Protein AF-A0A0W1L6W0-F1 (afdb_monomer_lite)

Secondary structure (DSSP, 8-state):
-------TTEEEETTEEEEEE---TTTTSS-EEEE-----HHHHHHHHHHHHHHHHHHHHHHHSTTTS-HHHHHHHHHHHHHHHHHHHHHHHTTSSSEEEETTEEEEEE-

Radius of gyration: 17.17 Å; chains: 1; bounding box: 37×46×45 Å

Sequence (110 aa):
MRHIKLPEHLILRKERYYFRYVFPRKFIGSDIRISLKTKHLHHALNFLELIKPELDKLKILASDRHTIDTGTLITQAKRILIHMKQKLTHELSKKTATLYFNGTLIDKNC

Foldseek 3Di:
DDPDDDPPQWDQDPLFIWGWDDADCLQQVDTDIGGDPDSDPVVVVVLCVQLVVLVVVSVVLSVCSVVDDPVVSNVSNVVSVVVSVVSVVVVCCQDADFDDDPNDTPPRPD

pLDDT: mean 71.46, std 17.15, range [31.91, 91.62]

Structure (mmCIF, N/CA/C/O backbone):
data_AF-A0A0W1L6W0-F1
#
_entry.id   AF-A0A0W1L6W0-F1
#
loop_
_atom_site.group_PDB
_atom_site.id
_atom_site.type_symbol
_atom_site.label_atom_id
_atom_site.label_alt_id
_atom_site.label_comp_id
_atom_site.label_asym_id
_atom_site.label_entity_id
_atom_site.label_seq_id
_atom_site.pdbx_PDB_ins_code
_atom_site.Cartn_x
_atom_site.Cartn_y
_atom_site.Cartn_z
_atom_site.occupancy
_atom_site.B_iso_or_equiv
_atom_site.auth_seq_id
_atom_site.auth_comp_id
_atom_site.auth_asym_id
_atom_site.auth_atom_id
_atom_site.pdbx_PDB_model_num
ATOM 1 N N . MET A 1 1 ? -18.521 -21.428 12.307 1.00 36.56 1 MET A N 1
ATOM 2 C CA . MET A 1 1 ? -18.378 -19.973 12.036 1.00 36.56 1 MET A CA 1
ATOM 3 C C . MET A 1 1 ? -18.268 -19.757 10.529 1.00 36.56 1 MET A C 1
ATOM 5 O O . MET A 1 1 ? -17.720 -20.629 9.866 1.00 36.56 1 MET A O 1
ATOM 9 N N . ARG A 1 2 ? -18.759 -18.641 9.966 1.00 40.88 2 ARG A N 1
ATOM 10 C CA . ARG A 1 2 ? -18.511 -18.311 8.547 1.00 40.88 2 ARG A CA 1
ATOM 11 C C . ARG A 1 2 ? -17.098 -17.738 8.401 1.00 40.88 2 ARG A C 1
ATOM 13 O O . ARG A 1 2 ? -16.797 -16.713 9.005 1.00 40.88 2 ARG A O 1
ATOM 20 N N . HIS A 1 3 ? -16.246 -18.378 7.601 1.00 43.06 3 HIS A N 1
ATOM 21 C CA . HIS A 1 3 ? -14.927 -17.841 7.262 1.00 43.06 3 HIS A CA 1
ATOM 22 C C . HIS A 1 3 ? -15.090 -16.675 6.282 1.00 43.06 3 HIS A C 1
ATOM 24 O O . HIS A 1 3 ? -15.236 -16.880 5.078 1.00 43.06 3 HIS A O 1
ATOM 30 N N . ILE A 1 4 ? -15.073 -15.444 6.798 1.00 48.62 4 ILE A N 1
ATOM 31 C CA . ILE A 1 4 ? -14.988 -14.244 5.962 1.00 48.62 4 ILE A CA 1
ATOM 32 C C . ILE A 1 4 ? -13.618 -14.272 5.277 1.00 48.62 4 ILE A C 1
ATOM 34 O O . ILE A 1 4 ? -12.592 -14.092 5.936 1.00 48.62 4 ILE A O 1
ATOM 38 N N . LYS A 1 5 ? -13.590 -14.513 3.960 1.00 53.47 5 LYS A N 1
ATOM 39 C CA . LYS A 1 5 ? -12.375 -14.320 3.162 1.00 53.47 5 LYS A CA 1
ATOM 40 C C . LYS A 1 5 ? -12.024 -12.833 3.198 1.00 53.47 5 LYS A C 1
ATOM 42 O O . LYS A 1 5 ? -12.731 -12.012 2.620 1.00 53.47 5 LYS A O 1
ATOM 47 N N . LEU A 1 6 ? -10.943 -12.497 3.896 1.00 61.16 6 LEU A N 1
ATOM 48 C CA . LEU A 1 6 ? -10.319 -11.184 3.778 1.00 61.16 6 LEU A CA 1
ATOM 49 C C . LEU A 1 6 ? -9.796 -11.015 2.333 1.00 61.16 6 LEU A C 1
ATOM 51 O O . LEU A 1 6 ? -9.398 -12.015 1.727 1.00 61.16 6 LEU A O 1
ATOM 55 N N . PRO A 1 7 ? -9.768 -9.789 1.775 1.00 68.81 7 PRO A N 1
ATOM 56 C CA . PRO A 1 7 ? -9.033 -9.502 0.543 1.00 68.81 7 PRO A CA 1
ATOM 57 C C . PRO A 1 7 ? -7.591 -10.014 0.631 1.00 68.81 7 PRO A C 1
ATOM 59 O O . PRO A 1 7 ? -6.999 -9.957 1.705 1.00 68.81 7 PRO A O 1
ATOM 62 N N . GLU A 1 8 ? -6.996 -10.455 -0.481 1.00 70.56 8 GLU A N 1
ATOM 63 C CA . GLU A 1 8 ? -5.684 -11.140 -0.497 1.00 70.56 8 GLU A CA 1
ATOM 64 C C . GLU A 1 8 ? -4.547 -10.368 0.194 1.00 70.56 8 GLU A C 1
ATOM 66 O O . GLU A 1 8 ? -3.581 -10.950 0.685 1.00 70.56 8 GLU A O 1
ATOM 71 N N . HIS A 1 9 ? -4.659 -9.041 0.235 1.00 73.50 9 HIS A N 1
ATOM 72 C CA . HIS A 1 9 ? -3.671 -8.150 0.835 1.00 73.50 9 HIS A CA 1
ATOM 73 C C . HIS A 1 9 ? -3.922 -7.878 2.329 1.00 73.50 9 HIS A C 1
ATOM 75 O O . HIS A 1 9 ? -3.040 -7.329 2.986 1.00 73.50 9 HIS A O 1
ATOM 81 N N . LEU A 1 10 ? -5.094 -8.233 2.874 1.00 76.00 10 LEU A N 1
ATOM 82 C CA . LEU A 1 10 ? -5.525 -7.947 4.246 1.00 76.00 10 LEU A CA 1
ATOM 83 C C . LEU A 1 10 ? -5.318 -9.157 5.167 1.00 76.00 10 LEU A C 1
ATOM 85 O O . LEU A 1 10 ? -5.958 -10.194 5.023 1.00 76.00 10 LEU A O 1
ATOM 89 N N . ILE A 1 11 ? -4.459 -8.996 6.171 1.00 78.12 11 ILE A N 1
ATOM 90 C CA . ILE A 1 11 ? -4.081 -10.047 7.121 1.00 78.12 11 ILE A CA 1
ATOM 91 C C . ILE A 1 11 ? -4.455 -9.612 8.542 1.00 78.12 11 ILE A C 1
ATOM 93 O O . ILE A 1 11 ? -4.026 -8.554 9.002 1.00 78.12 11 ILE A O 1
ATOM 97 N N . LEU A 1 12 ? -5.197 -10.449 9.270 1.00 76.50 12 LEU A N 1
ATOM 98 C CA . LEU A 1 12 ? -5.416 -10.295 10.712 1.00 76.50 12 LEU A CA 1
ATOM 99 C C . LEU A 1 12 ? -4.301 -11.019 11.487 1.00 76.50 12 LEU A C 1
ATOM 101 O O . LEU A 1 12 ? -4.091 -12.216 11.304 1.00 76.50 12 LEU A O 1
ATOM 105 N N . ARG A 1 13 ? -3.578 -10.314 12.366 1.00 77.38 13 ARG A N 1
ATOM 106 C CA . ARG A 1 13 ? -2.518 -10.897 13.214 1.00 77.38 13 ARG A CA 1
ATOM 107 C C . ARG A 1 13 ? -2.456 -10.176 14.560 1.00 77.38 13 ARG A C 1
ATOM 109 O O . ARG A 1 13 ? -2.424 -8.953 14.581 1.00 77.38 13 ARG A O 1
ATOM 116 N N . LYS A 1 14 ? -2.406 -10.905 15.685 1.00 79.38 14 LYS A N 1
ATOM 117 C CA . LYS A 1 14 ? -2.419 -10.316 17.049 1.00 79.38 14 LYS A CA 1
ATOM 118 C C . LYS A 1 14 ? -3.498 -9.218 17.194 1.00 79.38 14 LYS A C 1
ATOM 120 O O . LYS A 1 14 ? -3.189 -8.086 17.558 1.00 79.38 14 LYS A O 1
ATOM 125 N N . GLU A 1 15 ? -4.733 -9.553 16.807 1.00 76.38 15 GLU A N 1
ATOM 126 C CA . GLU A 1 15 ? -5.919 -8.670 16.809 1.00 76.38 15 GLU A CA 1
ATOM 127 C C . GLU A 1 15 ? -5.831 -7.395 15.945 1.00 76.38 15 GLU A C 1
ATOM 129 O O . GLU A 1 15 ? -6.703 -6.536 16.032 1.00 76.38 15 GLU A O 1
ATOM 134 N N . ARG A 1 16 ? -4.798 -7.242 15.107 1.00 74.31 16 ARG A N 1
ATOM 135 C CA . ARG A 1 16 ? -4.582 -6.051 14.273 1.00 74.31 16 ARG A CA 1
ATOM 136 C C . ARG A 1 16 ? -4.638 -6.386 12.789 1.00 74.31 16 ARG A C 1
ATOM 138 O O . ARG A 1 16 ? -4.189 -7.455 12.371 1.00 74.31 16 ARG A O 1
ATOM 145 N N . TYR A 1 17 ? -5.160 -5.449 12.006 1.00 77.50 17 TYR A N 1
ATOM 146 C CA . TYR A 1 17 ? -5.271 -5.563 10.554 1.00 77.50 17 TYR A CA 1
ATOM 147 C C . TYR A 1 17 ? -4.046 -4.974 9.839 1.00 77.50 17 TYR A C 1
ATOM 149 O O . TYR A 1 17 ? -3.681 -3.815 10.033 1.00 77.50 17 T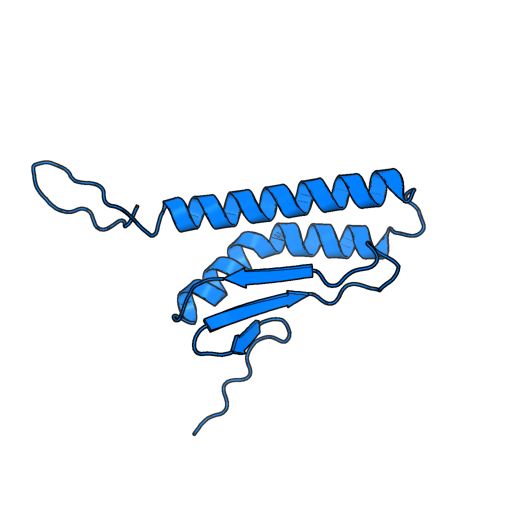YR A O 1
ATOM 157 N N . TYR A 1 18 ? -3.420 -5.783 8.987 1.00 72.75 18 TYR A N 1
ATOM 158 C CA . TYR A 1 18 ? -2.220 -5.451 8.223 1.00 72.75 18 TYR A CA 1
ATOM 159 C C . TYR A 1 18 ? -2.501 -5.519 6.728 1.00 72.75 18 TYR A C 1
ATOM 161 O O . TYR A 1 18 ? -3.160 -6.452 6.276 1.00 72.75 18 TYR A O 1
ATOM 169 N N . PHE A 1 19 ? -1.909 -4.605 5.962 1.00 74.12 19 PHE A N 1
ATOM 170 C CA . PHE A 1 19 ? -1.879 -4.683 4.509 1.00 74.12 19 PHE A CA 1
ATOM 171 C C . PHE A 1 19 ? -0.492 -5.097 4.004 1.00 74.12 19 PHE A C 1
ATOM 173 O O . PHE A 1 19 ? 0.512 -4.436 4.284 1.00 74.12 19 PHE A O 1
ATOM 180 N N . ARG A 1 20 ? -0.419 -6.201 3.256 1.00 74.94 20 ARG A N 1
ATOM 181 C CA . ARG A 1 20 ? 0.812 -6.700 2.627 1.00 74.94 20 ARG A CA 1
ATOM 182 C C . ARG A 1 20 ? 0.647 -6.727 1.113 1.00 74.94 20 ARG A C 1
ATOM 184 O O . ARG A 1 20 ? -0.161 -7.488 0.592 1.00 74.94 20 ARG A O 1
ATOM 191 N N . TYR A 1 21 ? 1.489 -5.964 0.428 1.00 71.75 21 TYR A N 1
ATOM 192 C CA . TYR A 1 21 ? 1.561 -5.930 -1.026 1.00 71.75 21 TYR A CA 1
ATOM 193 C C . TYR A 1 21 ? 2.882 -6.556 -1.465 1.00 71.75 21 TYR A C 1
ATOM 195 O O . TYR A 1 21 ? 3.965 -5.999 -1.264 1.00 71.75 21 TYR A O 1
ATOM 203 N N . VAL A 1 22 ? 2.784 -7.760 -2.024 1.00 69.25 22 VAL A N 1
ATOM 204 C CA . VAL A 1 22 ? 3.923 -8.458 -2.620 1.00 69.25 22 VAL A CA 1
ATOM 205 C C . VAL A 1 22 ? 4.106 -7.904 -4.027 1.00 69.25 22 VAL A C 1
ATOM 207 O O . VAL A 1 22 ? 3.341 -8.223 -4.932 1.00 69.25 22 VAL A O 1
ATOM 210 N N . PHE A 1 23 ? 5.112 -7.054 -4.199 1.00 68.19 23 PHE A N 1
ATOM 211 C CA . PHE A 1 23 ? 5.545 -6.595 -5.514 1.00 68.19 23 PHE A CA 1
ATOM 212 C C . PHE A 1 23 ? 6.631 -7.532 -6.074 1.00 68.19 23 PHE A C 1
ATOM 214 O O . PHE A 1 23 ? 7.294 -8.235 -5.303 1.00 68.19 23 PHE A O 1
ATOM 221 N N . PRO A 1 24 ? 6.859 -7.560 -7.402 1.00 66.75 24 PRO A N 1
ATOM 222 C CA . PRO A 1 24 ? 7.936 -8.350 -7.993 1.00 66.75 24 PRO A CA 1
ATOM 223 C C . PRO A 1 24 ? 9.291 -7.996 -7.364 1.00 66.75 24 PRO A C 1
ATOM 225 O O . PRO A 1 24 ? 9.622 -6.818 -7.244 1.00 66.75 24 PRO A O 1
ATOM 228 N N . ARG A 1 25 ? 10.120 -8.993 -7.010 1.00 58.50 25 ARG A N 1
ATOM 229 C CA . ARG A 1 25 ? 11.412 -8.765 -6.314 1.00 58.50 25 ARG A CA 1
ATOM 230 C C . ARG A 1 25 ? 12.344 -7.765 -7.024 1.00 58.50 25 ARG A C 1
ATOM 232 O O . ARG A 1 25 ? 13.139 -7.113 -6.360 1.00 58.50 25 ARG A O 1
ATOM 239 N N . LYS A 1 26 ? 12.224 -7.613 -8.350 1.00 59.12 26 LYS A N 1
ATOM 240 C CA . LYS A 1 26 ? 12.986 -6.649 -9.168 1.00 59.12 26 LYS A CA 1
ATOM 241 C C . LYS A 1 26 ? 12.444 -5.202 -9.145 1.00 59.12 26 LYS A C 1
ATOM 243 O O . LYS A 1 26 ? 13.006 -4.365 -9.832 1.00 59.12 26 LYS A O 1
ATOM 248 N N . PHE A 1 27 ? 11.373 -4.897 -8.404 1.00 63.25 27 PHE A N 1
ATOM 249 C CA . PHE A 1 27 ? 10.768 -3.555 -8.363 1.00 63.25 27 PHE A CA 1
ATOM 250 C C . PHE A 1 27 ? 11.506 -2.589 -7.419 1.00 63.25 27 PHE A C 1
ATOM 252 O O . PHE A 1 27 ? 11.947 -1.529 -7.842 1.00 63.25 27 PHE A O 1
ATOM 259 N N . ILE A 1 28 ? 11.662 -2.965 -6.143 1.00 61.66 28 ILE A N 1
ATOM 260 C CA . ILE A 1 28 ? 12.405 -2.183 -5.128 1.00 61.66 28 ILE A CA 1
ATOM 261 C C . ILE A 1 28 ? 13.184 -3.105 -4.164 1.00 61.66 28 ILE A C 1
ATOM 263 O O . ILE A 1 28 ? 13.396 -2.785 -2.994 1.00 61.66 28 ILE A O 1
ATOM 267 N N . GLY A 1 29 ? 13.517 -4.323 -4.608 1.00 57.62 29 GLY A N 1
ATOM 268 C CA . GLY A 1 29 ? 14.198 -5.343 -3.797 1.00 57.62 29 GLY A CA 1
ATOM 269 C C . GLY A 1 29 ? 13.411 -5.883 -2.590 1.00 57.62 29 GLY A C 1
ATOM 270 O O . GLY A 1 29 ? 13.952 -6.689 -1.837 1.00 57.62 29 GLY A O 1
ATOM 271 N N . SER A 1 30 ? 12.164 -5.448 -2.362 1.00 58.62 30 SER A N 1
ATOM 272 C CA . SER A 1 30 ? 11.479 -5.610 -1.070 1.00 58.62 30 SER A CA 1
ATOM 273 C C . SER A 1 30 ? 9.945 -5.723 -1.158 1.00 58.62 30 SER A C 1
ATOM 275 O O . SER A 1 30 ? 9.312 -5.205 -2.076 1.00 58.62 30 SER A O 1
ATOM 277 N N . ASP A 1 31 ? 9.347 -6.406 -0.169 1.00 65.56 31 ASP A N 1
ATOM 278 C CA . ASP A 1 31 ? 7.900 -6.393 0.112 1.00 65.56 31 ASP A CA 1
ATOM 279 C C . ASP A 1 31 ? 7.462 -5.000 0.601 1.00 65.56 31 ASP A C 1
ATOM 281 O O . ASP A 1 31 ? 8.042 -4.484 1.559 1.00 65.56 31 ASP A O 1
ATOM 285 N N . ILE A 1 32 ? 6.345 -4.465 0.096 1.00 67.69 32 ILE A N 1
ATOM 286 C CA . ILE A 1 32 ? 5.715 -3.276 0.691 1.00 67.69 32 ILE A CA 1
ATOM 287 C C . ILE A 1 32 ? 4.699 -3.722 1.752 1.00 67.69 32 ILE A C 1
ATOM 289 O O . ILE A 1 32 ? 3.731 -4.434 1.476 1.00 67.69 32 ILE A O 1
ATOM 293 N N . ARG A 1 33 ? 4.930 -3.314 3.006 1.00 70.62 33 ARG A N 1
ATOM 294 C CA . ARG A 1 33 ? 4.135 -3.722 4.176 1.00 70.62 33 ARG A CA 1
ATOM 295 C C . ARG A 1 33 ? 3.572 -2.498 4.893 1.00 70.62 33 ARG A C 1
ATOM 297 O O . ARG A 1 33 ? 4.304 -1.778 5.566 1.00 70.62 33 ARG A O 1
ATOM 304 N N . ILE A 1 34 ? 2.264 -2.289 4.782 1.00 69.69 34 ILE A N 1
ATOM 305 C CA . ILE A 1 34 ? 1.537 -1.173 5.393 1.00 69.69 34 ILE A CA 1
ATOM 306 C C . ILE A 1 34 ? 0.818 -1.703 6.639 1.00 69.69 34 ILE A C 1
ATOM 308 O O . ILE A 1 34 ? -0.222 -2.353 6.571 1.00 69.69 34 ILE A O 1
ATOM 312 N N . SER A 1 35 ? 1.415 -1.464 7.807 1.00 67.75 35 SER A N 1
ATOM 313 C CA . SER A 1 35 ? 0.874 -1.920 9.094 1.00 67.75 35 SER A CA 1
ATOM 314 C C . SER A 1 35 ? -0.052 -0.864 9.689 1.00 67.75 35 SER A C 1
ATOM 316 O O . SER A 1 35 ? 0.416 0.218 10.043 1.00 67.75 35 SER A O 1
ATOM 318 N N . LEU A 1 36 ? -1.339 -1.176 9.854 1.00 67.62 36 LEU A N 1
ATOM 319 C CA . LEU A 1 36 ? -2.296 -0.278 10.502 1.00 67.62 36 LEU A CA 1
ATOM 320 C C . LEU A 1 36 ? -2.533 -0.715 11.951 1.00 67.62 36 LEU A C 1
ATOM 322 O O . LEU A 1 36 ? -2.663 -1.897 12.259 1.00 67.62 36 LEU A O 1
ATOM 326 N N . LYS A 1 37 ? -2.596 0.245 12.877 1.00 69.00 37 LYS A N 1
ATOM 327 C CA . LYS A 1 37 ? -2.767 -0.026 14.317 1.00 69.00 37 LYS A CA 1
ATOM 328 C C . LYS A 1 37 ? -4.244 -0.194 14.729 1.00 69.00 37 LYS A C 1
ATOM 330 O O . LYS A 1 37 ? -4.593 0.118 15.859 1.00 69.00 37 LYS A O 1
ATOM 335 N N . THR A 1 38 ? -5.106 -0.687 13.835 1.00 73.19 38 THR A N 1
ATOM 336 C CA . THR A 1 38 ? -6.555 -0.840 14.082 1.00 73.19 38 THR A CA 1
ATOM 337 C C . THR A 1 38 ? -6.950 -2.283 14.415 1.00 73.19 38 THR A C 1
ATOM 339 O O . THR A 1 38 ? -6.474 -3.221 13.771 1.00 73.19 38 THR A O 1
ATOM 342 N N . LYS A 1 39 ? -7.861 -2.444 15.389 1.00 79.00 39 LYS A N 1
ATOM 343 C CA . LYS A 1 39 ? -8.608 -3.690 15.651 1.00 79.00 39 LYS A CA 1
ATOM 344 C C . LYS A 1 39 ? -9.944 -3.768 14.887 1.00 79.00 39 LYS A C 1
ATOM 346 O O . LYS A 1 39 ? -10.610 -4.796 14.919 1.00 79.00 39 LYS A O 1
ATOM 351 N N . HIS A 1 40 ? -10.355 -2.697 14.204 1.00 81.56 40 HIS A N 1
ATOM 352 C CA . HIS A 1 40 ? -11.667 -2.587 13.558 1.00 81.56 40 HIS A CA 1
ATOM 353 C C . HIS A 1 40 ? -11.560 -2.833 12.048 1.00 81.56 40 HIS A C 1
ATOM 355 O O . HIS A 1 40 ? -10.870 -2.089 11.343 1.00 81.56 40 HIS A O 1
ATOM 361 N N . LEU A 1 41 ? -12.279 -3.848 11.552 1.00 80.12 41 LEU A N 1
ATOM 362 C CA . LEU A 1 41 ? -12.261 -4.259 10.141 1.00 80.12 41 LEU A CA 1
ATOM 363 C C . LEU A 1 41 ? -12.718 -3.133 9.203 1.00 80.12 41 LEU A C 1
ATOM 365 O O . LEU A 1 41 ? -12.039 -2.847 8.224 1.00 80.12 41 LEU A O 1
ATOM 369 N N . HIS A 1 42 ? -13.820 -2.453 9.535 1.00 82.38 42 HIS A N 1
ATOM 370 C CA . HIS A 1 42 ? -14.348 -1.329 8.752 1.00 82.38 42 HIS A CA 1
ATOM 371 C C . HIS A 1 42 ? -13.300 -0.223 8.549 1.00 82.38 42 HIS A C 1
ATOM 373 O O . HIS A 1 42 ? -13.101 0.238 7.432 1.00 82.38 42 HIS A O 1
ATOM 379 N N . HIS A 1 43 ? -12.545 0.147 9.589 1.00 80.88 43 HIS A N 1
ATOM 380 C CA . HIS A 1 43 ? -11.478 1.138 9.439 1.00 80.88 43 HIS A CA 1
ATOM 381 C C . HIS A 1 43 ? -10.345 0.631 8.543 1.00 80.88 43 HIS A C 1
ATOM 383 O O . HIS A 1 43 ? -9.864 1.388 7.708 1.00 80.88 43 HIS A O 1
ATOM 389 N N . ALA A 1 44 ? -9.947 -0.643 8.652 1.00 80.69 44 ALA A N 1
ATOM 390 C CA . ALA A 1 44 ? -8.961 -1.215 7.736 1.00 80.69 44 ALA A CA 1
ATOM 391 C C . ALA A 1 44 ? -9.436 -1.144 6.272 1.00 80.69 44 ALA A C 1
ATOM 393 O O . ALA A 1 44 ? -8.679 -0.694 5.417 1.00 80.69 44 ALA A O 1
ATOM 394 N N . LEU A 1 45 ? -10.689 -1.514 5.990 1.00 83.38 45 LEU A N 1
ATOM 395 C CA . LEU A 1 45 ? -11.271 -1.444 4.644 1.00 83.38 45 LEU A CA 1
ATOM 396 C C . LEU A 1 45 ? -11.372 0.000 4.118 1.00 83.38 45 LEU A C 1
ATOM 398 O O . LEU A 1 45 ? -11.037 0.250 2.965 1.00 83.38 45 LEU A O 1
ATOM 402 N N . ASN A 1 46 ? -11.718 0.976 4.958 1.00 84.69 46 ASN A N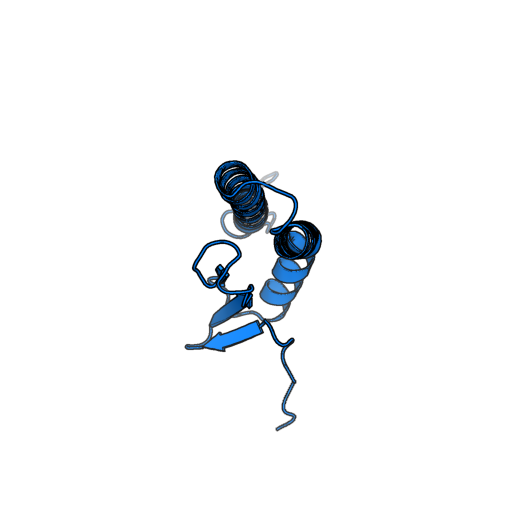 1
ATOM 403 C CA . ASN A 1 46 ? -11.758 2.380 4.532 1.00 84.69 46 ASN A CA 1
ATOM 404 C C . ASN A 1 46 ? -10.344 2.924 4.252 1.00 84.69 46 ASN A C 1
ATOM 406 O O . ASN A 1 46 ? -10.138 3.656 3.285 1.00 84.69 46 ASN A O 1
ATOM 410 N N . PHE A 1 47 ? -9.343 2.519 5.045 1.00 83.00 47 PHE A N 1
ATOM 411 C CA . PHE A 1 47 ? -7.939 2.840 4.778 1.00 83.00 47 PHE A CA 1
ATOM 412 C C . PHE A 1 47 ? -7.392 2.151 3.514 1.00 83.00 47 PHE A C 1
ATOM 414 O O . PHE A 1 47 ? -6.505 2.719 2.880 1.00 83.00 47 PHE A O 1
ATOM 421 N N . LEU A 1 48 ? -7.906 0.974 3.126 1.00 82.94 48 LEU A N 1
ATOM 422 C CA . LEU A 1 48 ? -7.581 0.308 1.855 1.00 82.94 48 LEU A CA 1
ATOM 423 C C . LEU A 1 48 ? -8.046 1.146 0.661 1.00 82.94 48 LEU A C 1
ATOM 425 O O . LEU A 1 48 ? -7.249 1.439 -0.228 1.00 82.94 48 LEU A O 1
ATOM 429 N N . GLU A 1 49 ? -9.311 1.568 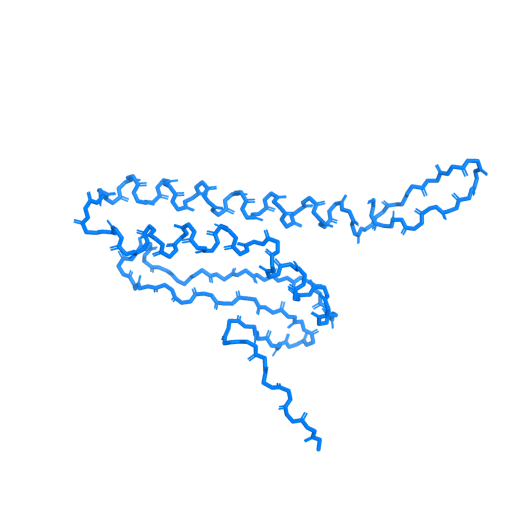0.663 1.00 86.50 49 GLU A N 1
ATOM 430 C CA . GLU A 1 49 ? -9.878 2.361 -0.433 1.00 86.50 49 GLU A CA 1
ATOM 431 C C . GLU A 1 49 ? -9.236 3.756 -0.530 1.00 86.50 49 GLU A C 1
ATOM 433 O O . GLU A 1 49 ? -8.920 4.213 -1.628 1.00 86.50 49 GLU A O 1
ATOM 438 N N . LEU A 1 50 ? -8.911 4.386 0.606 1.00 87.62 50 LEU A N 1
ATOM 439 C CA . LEU A 1 50 ? -8.192 5.667 0.666 1.00 87.62 50 LEU A CA 1
ATOM 440 C C . LEU A 1 50 ? -6.852 5.653 -0.100 1.00 87.62 50 LEU A C 1
ATOM 442 O O . LEU A 1 50 ? -6.502 6.644 -0.754 1.00 87.62 50 LEU A O 1
ATOM 446 N N . ILE A 1 51 ? -6.094 4.553 0.003 1.00 87.06 51 ILE A N 1
ATOM 447 C CA . ILE A 1 51 ? -4.763 4.392 -0.614 1.00 87.06 51 ILE A CA 1
ATOM 448 C C . ILE A 1 51 ? -4.783 3.599 -1.926 1.00 87.06 51 ILE A C 1
ATOM 450 O O . ILE A 1 51 ? -3.733 3.457 -2.555 1.00 87.06 51 ILE A O 1
ATOM 454 N N . LYS A 1 52 ? -5.951 3.111 -2.365 1.00 87.44 52 LYS A N 1
ATOM 455 C CA . LYS A 1 52 ? -6.140 2.402 -3.641 1.00 87.44 52 LYS A CA 1
ATOM 456 C C . LYS A 1 52 ? -5.500 3.146 -4.829 1.00 87.44 52 LYS A C 1
ATOM 458 O O . LYS A 1 52 ? -4.699 2.523 -5.524 1.00 87.44 52 LYS A O 1
ATOM 463 N N . PRO A 1 53 ? -5.688 4.477 -5.005 1.00 91.62 53 PRO A N 1
ATOM 464 C CA . PRO A 1 53 ? -5.095 5.201 -6.133 1.00 91.62 53 PRO A CA 1
ATOM 465 C C . PRO A 1 53 ? -3.561 5.219 -6.110 1.00 91.62 53 PRO A C 1
ATOM 467 O O . PRO A 1 53 ? -2.921 5.293 -7.154 1.00 91.62 53 PRO A O 1
ATOM 470 N N . GLU A 1 54 ? -2.941 5.157 -4.931 1.00 90.19 54 GLU A N 1
ATOM 471 C CA . GLU A 1 54 ? -1.487 5.073 -4.784 1.00 90.19 54 GLU A CA 1
ATOM 472 C C . GLU A 1 54 ? -0.980 3.637 -4.959 1.00 90.19 54 GLU A C 1
ATOM 474 O O . GLU A 1 54 ? 0.114 3.437 -5.485 1.00 90.19 54 GLU A O 1
ATOM 479 N N . LEU A 1 55 ? -1.767 2.629 -4.570 1.00 85.88 55 LEU A N 1
ATOM 480 C CA . LEU A 1 55 ? -1.451 1.227 -4.844 1.00 85.88 55 LEU A CA 1
ATOM 481 C C . LEU A 1 55 ? -1.450 0.955 -6.345 1.00 85.88 55 LEU A C 1
ATOM 483 O O . LEU A 1 55 ? -0.540 0.294 -6.840 1.00 85.88 55 LEU A O 1
ATOM 487 N N . ASP A 1 56 ? -2.416 1.505 -7.074 1.00 89.12 56 ASP A N 1
ATOM 488 C CA . ASP A 1 56 ? -2.505 1.334 -8.521 1.00 89.12 56 ASP A CA 1
ATOM 489 C C . ASP A 1 56 ? -1.373 2.084 -9.248 1.00 89.12 56 ASP A C 1
ATOM 491 O O . ASP A 1 56 ? -0.746 1.507 -10.136 1.00 89.12 56 ASP A O 1
ATOM 495 N N . LYS A 1 57 ? -0.968 3.276 -8.775 1.00 90.88 57 LYS A N 1
ATOM 496 C CA . LYS A 1 57 ? 0.276 3.944 -9.225 1.00 90.88 57 LYS A CA 1
ATOM 497 C C . LYS A 1 57 ? 1.522 3.072 -9.010 1.00 90.88 57 LYS A C 1
ATOM 499 O O . LYS A 1 57 ? 2.373 3.015 -9.892 1.00 90.88 57 LYS A O 1
ATOM 504 N N . LEU A 1 58 ? 1.639 2.365 -7.878 1.00 86.56 58 LEU A N 1
ATOM 505 C CA . LEU A 1 58 ? 2.747 1.422 -7.660 1.00 86.56 58 LEU A CA 1
ATOM 506 C C . LEU A 1 58 ? 2.665 0.184 -8.569 1.00 86.56 58 LEU A C 1
ATOM 508 O O . LEU A 1 58 ? 3.710 -0.313 -8.975 1.00 86.56 58 LEU A O 1
ATOM 512 N N . LYS A 1 59 ? 1.469 -0.331 -8.893 1.00 84.50 59 LYS A N 1
ATOM 513 C CA . LYS A 1 59 ? 1.302 -1.474 -9.818 1.00 84.50 59 LYS A CA 1
ATOM 514 C C . LYS A 1 59 ? 1.719 -1.116 -11.245 1.00 84.50 59 LYS A C 1
ATOM 516 O O . LYS A 1 59 ? 2.426 -1.902 -11.873 1.00 84.50 59 LYS A O 1
ATOM 521 N N . ILE A 1 60 ? 1.316 0.064 -11.721 1.00 88.50 60 ILE A N 1
ATOM 522 C CA . ILE A 1 60 ? 1.734 0.625 -13.015 1.00 88.50 60 ILE A CA 1
ATOM 523 C C . ILE A 1 60 ? 3.265 0.731 -13.034 1.00 88.50 60 ILE A C 1
ATOM 525 O O . ILE A 1 60 ? 3.925 0.036 -13.801 1.00 88.50 60 ILE A O 1
ATOM 529 N N . LEU A 1 61 ? 3.847 1.434 -12.056 1.00 86.50 61 LEU A N 1
ATOM 530 C CA . LEU A 1 61 ? 5.297 1.610 -11.938 1.00 86.50 61 LEU A CA 1
ATOM 531 C C . LEU A 1 61 ? 6.076 0.276 -11.810 1.00 86.50 61 LEU A C 1
ATOM 533 O O . LEU A 1 61 ? 7.196 0.156 -12.299 1.00 86.50 61 LEU A O 1
ATOM 537 N N . ALA A 1 62 ? 5.495 -0.754 -11.184 1.00 81.88 62 ALA A N 1
ATOM 538 C CA . ALA A 1 62 ? 6.087 -2.095 -11.084 1.00 81.88 62 ALA A CA 1
ATOM 539 C C . ALA A 1 62 ? 5.993 -2.930 -12.374 1.00 81.88 62 ALA A C 1
ATOM 541 O O . ALA A 1 62 ? 6.713 -3.931 -12.508 1.00 81.88 62 ALA A O 1
ATOM 542 N N . SER A 1 63 ? 5.121 -2.527 -13.298 1.00 83.00 63 SER A N 1
ATOM 543 C CA . SER A 1 63 ? 4.976 -3.085 -14.645 1.00 83.00 63 SER A CA 1
ATOM 544 C C . SER A 1 63 ? 5.968 -2.406 -15.595 1.00 83.00 63 SER A C 1
ATOM 546 O O . SER A 1 63 ? 6.766 -3.092 -16.234 1.00 83.00 63 SER A O 1
ATOM 548 N N . ASP A 1 64 ? 6.042 -1.073 -15.536 1.00 84.00 64 ASP A N 1
ATOM 549 C CA . ASP A 1 64 ? 6.931 -0.212 -16.334 1.00 84.00 64 ASP A CA 1
ATOM 550 C C . ASP A 1 64 ? 8.411 -0.257 -15.894 1.00 84.00 64 ASP A C 1
ATOM 552 O O . ASP A 1 64 ? 9.277 0.395 -16.471 1.00 84.00 64 ASP A O 1
ATOM 556 N N . ARG A 1 65 ? 8.756 -1.084 -14.899 1.00 77.75 65 ARG A N 1
ATOM 557 C CA . ARG A 1 65 ? 10.125 -1.266 -14.362 1.00 77.75 65 ARG A CA 1
ATOM 558 C C . ARG A 1 65 ? 11.209 -1.658 -15.386 1.00 77.75 65 ARG A C 1
ATOM 560 O O . ARG A 1 65 ? 12.365 -1.813 -15.008 1.00 77.75 65 ARG A O 1
ATOM 567 N N . HIS A 1 66 ? 10.822 -1.957 -16.625 1.00 80.88 66 HIS A N 1
ATOM 568 C CA . HIS A 1 66 ? 11.709 -2.333 -17.727 1.00 80.88 66 HIS A CA 1
ATOM 569 C C . HIS A 1 66 ? 11.976 -1.173 -18.703 1.00 80.88 66 HIS A C 1
ATOM 571 O O . HIS A 1 66 ? 12.895 -1.279 -19.509 1.00 80.88 66 HIS A O 1
ATOM 577 N N . THR A 1 67 ? 11.203 -0.084 -18.631 1.00 84.31 67 THR A N 1
ATOM 578 C CA . THR A 1 67 ? 11.335 1.122 -19.471 1.00 84.31 67 THR A CA 1
ATOM 579 C C . THR A 1 67 ? 11.825 2.346 -18.686 1.00 84.31 67 THR A C 1
ATOM 581 O O . THR A 1 67 ? 12.091 3.388 -19.278 1.00 84.31 67 THR A O 1
ATOM 584 N N . ILE A 1 68 ? 11.971 2.222 -17.362 1.00 82.88 68 ILE A N 1
ATOM 585 C CA . ILE A 1 68 ? 12.375 3.283 -16.428 1.00 82.88 68 ILE A CA 1
ATOM 586 C C . ILE A 1 68 ? 13.680 2.869 -15.734 1.00 82.88 68 ILE A C 1
ATOM 588 O O . ILE A 1 68 ? 13.817 1.720 -15.311 1.00 82.88 68 ILE A O 1
ATOM 592 N N . ASP A 1 69 ? 14.629 3.796 -15.572 1.00 86.19 69 ASP A N 1
ATOM 593 C CA . ASP A 1 69 ? 15.880 3.519 -14.861 1.00 86.19 69 ASP A CA 1
ATOM 594 C C . ASP A 1 69 ? 15.656 3.258 -13.358 1.00 86.19 69 ASP A C 1
ATOM 596 O O . ASP A 1 69 ? 14.739 3.794 -12.730 1.00 86.19 69 ASP A O 1
ATOM 600 N N . THR A 1 70 ? 16.536 2.463 -12.746 1.00 81.50 70 THR A N 1
ATOM 601 C CA . THR A 1 70 ? 16.427 2.048 -11.339 1.00 81.50 70 THR A CA 1
ATOM 602 C C . THR A 1 70 ? 16.387 3.223 -10.348 1.00 81.50 70 THR A C 1
ATOM 604 O O . THR A 1 70 ? 15.715 3.134 -9.319 1.00 81.50 70 THR A O 1
ATOM 607 N N . GLY A 1 71 ? 17.079 4.332 -10.629 1.00 82.50 71 GLY A N 1
ATOM 608 C CA . GLY A 1 71 ? 17.114 5.519 -9.771 1.00 82.50 71 GLY A CA 1
ATOM 609 C C . GLY A 1 71 ? 15.793 6.289 -9.796 1.00 82.50 71 GLY A C 1
ATOM 610 O O . GLY A 1 71 ? 15.236 6.607 -8.737 1.00 82.50 71 GLY A O 1
ATOM 611 N N . THR A 1 72 ? 15.241 6.514 -10.989 1.00 87.31 72 THR A N 1
ATOM 612 C CA . THR A 1 72 ? 13.902 7.090 -11.174 1.00 87.31 72 THR A CA 1
ATOM 613 C C . THR A 1 72 ? 12.826 6.176 -10.595 1.00 87.31 72 THR A C 1
ATOM 615 O O 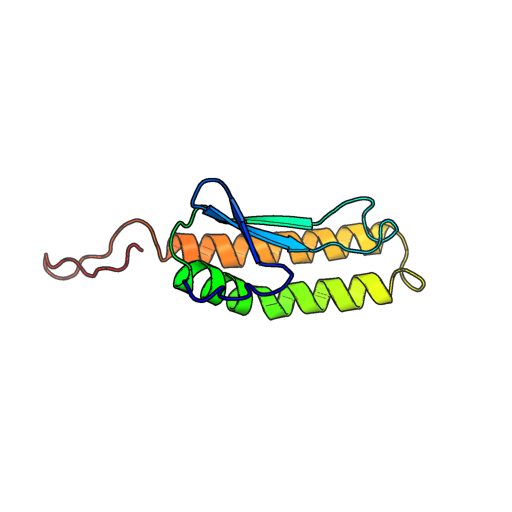. THR A 1 72 ? 11.968 6.656 -9.854 1.00 87.31 72 THR A O 1
ATOM 618 N N . LEU A 1 73 ? 12.902 4.863 -10.836 1.00 84.12 73 LEU A N 1
ATOM 619 C CA . LEU A 1 73 ? 11.969 3.858 -10.318 1.00 84.12 73 LEU A CA 1
ATOM 620 C C . LEU A 1 73 ? 11.880 3.905 -8.782 1.00 84.12 73 LEU A C 1
ATOM 622 O O . LEU A 1 73 ? 10.794 4.055 -8.214 1.00 84.12 73 LEU A O 1
ATOM 626 N N . ILE A 1 74 ? 13.033 3.876 -8.101 1.00 83.62 74 ILE A N 1
ATOM 627 C CA . ILE A 1 74 ? 13.129 4.008 -6.639 1.00 83.62 74 ILE A CA 1
ATOM 628 C C . ILE A 1 74 ? 12.589 5.368 -6.170 1.00 83.62 74 ILE A C 1
ATOM 630 O O . ILE A 1 74 ? 11.904 5.442 -5.148 1.00 83.62 74 ILE A O 1
ATOM 634 N N . THR A 1 75 ? 12.882 6.451 -6.891 1.00 87.69 75 THR A N 1
ATOM 635 C CA . THR A 1 75 ? 12.474 7.814 -6.514 1.00 87.69 75 THR A CA 1
ATOM 636 C C . THR A 1 75 ? 10.964 8.019 -6.639 1.00 87.69 75 THR A C 1
ATOM 638 O O . THR A 1 75 ? 10.337 8.557 -5.722 1.00 87.69 75 THR A O 1
ATOM 641 N N . GLN A 1 76 ? 10.350 7.547 -7.726 1.00 89.88 76 GLN A N 1
ATOM 642 C CA . GLN A 1 76 ? 8.902 7.599 -7.918 1.00 89.88 76 GLN A CA 1
ATOM 643 C C . GLN A 1 76 ? 8.176 6.710 -6.899 1.00 89.88 76 GLN A C 1
ATOM 645 O O . GLN A 1 76 ? 7.241 7.175 -6.245 1.00 89.88 76 GLN A O 1
ATOM 650 N N . ALA A 1 77 ? 8.655 5.484 -6.658 1.00 86.56 77 ALA A N 1
ATOM 651 C CA . ALA A 1 77 ? 8.067 4.602 -5.652 1.00 86.56 77 ALA A CA 1
ATOM 652 C C . ALA A 1 77 ? 8.151 5.194 -4.230 1.00 86.56 77 ALA A C 1
ATOM 654 O O . ALA A 1 77 ? 7.166 5.159 -3.489 1.00 86.56 77 ALA A O 1
ATOM 655 N N . LYS A 1 78 ? 9.281 5.822 -3.862 1.00 86.25 78 LYS A N 1
ATOM 656 C CA . LYS A 1 78 ? 9.422 6.578 -2.601 1.00 86.25 78 LYS A CA 1
ATOM 657 C C . LYS A 1 78 ? 8.402 7.716 -2.495 1.00 86.25 78 LYS A C 1
ATOM 659 O O . LYS A 1 78 ? 7.769 7.842 -1.450 1.00 86.25 78 LYS A O 1
ATOM 664 N N . ARG A 1 79 ? 8.200 8.515 -3.553 1.00 90.50 79 ARG A N 1
ATOM 665 C CA . ARG A 1 79 ? 7.187 9.593 -3.573 1.00 90.50 79 ARG A CA 1
ATOM 666 C C . ARG A 1 79 ? 5.773 9.047 -3.345 1.00 90.50 79 ARG A C 1
ATOM 668 O O . ARG A 1 79 ? 5.060 9.558 -2.487 1.00 90.50 79 ARG A O 1
ATOM 675 N N . ILE A 1 80 ? 5.394 7.966 -4.031 1.00 90.12 80 ILE A N 1
ATOM 676 C CA . ILE A 1 80 ? 4.070 7.343 -3.865 1.00 90.12 80 ILE A CA 1
ATOM 677 C C . ILE A 1 80 ? 3.886 6.804 -2.432 1.00 90.12 80 ILE A C 1
ATOM 679 O O . ILE A 1 80 ? 2.850 7.047 -1.815 1.00 90.12 80 ILE A O 1
ATOM 683 N N . LEU A 1 81 ? 4.903 6.151 -1.858 1.00 86.50 81 LEU A N 1
ATOM 684 C CA . LEU A 1 81 ? 4.883 5.675 -0.467 1.00 86.50 81 LEU A CA 1
ATOM 685 C C . LEU A 1 81 ? 4.785 6.816 0.563 1.00 86.50 81 LEU A C 1
ATOM 687 O O . LEU A 1 81 ? 4.113 6.664 1.586 1.00 86.50 81 LEU A O 1
ATOM 691 N N . ILE A 1 82 ? 5.406 7.970 0.298 1.00 88.38 82 ILE A N 1
ATOM 692 C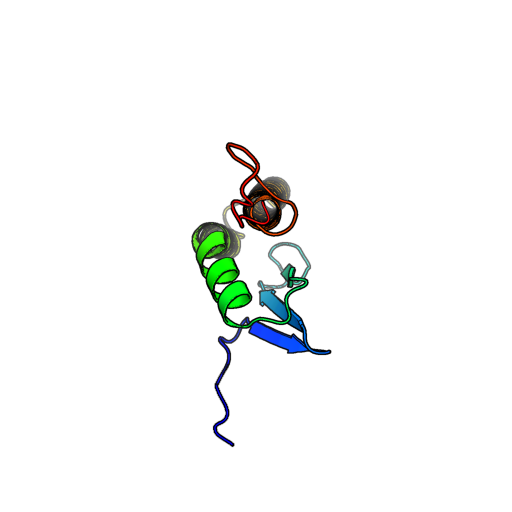 CA . ILE A 1 82 ? 5.254 9.176 1.126 1.00 88.38 82 ILE A CA 1
ATOM 693 C C . ILE A 1 82 ? 3.812 9.694 1.050 1.00 88.38 82 ILE A C 1
ATOM 695 O O . ILE A 1 82 ? 3.219 9.947 2.098 1.00 88.38 82 ILE A O 1
ATOM 699 N N . HIS A 1 83 ? 3.212 9.761 -0.142 1.00 90.81 83 HIS A N 1
ATOM 700 C CA . HIS A 1 83 ? 1.819 10.198 -0.312 1.00 90.81 83 HIS A CA 1
ATOM 701 C C . HIS A 1 83 ? 0.819 9.235 0.357 1.00 90.81 83 HIS A C 1
ATOM 703 O O . HIS A 1 83 ? -0.117 9.688 1.017 1.00 90.81 83 HIS A O 1
ATOM 709 N N . MET A 1 84 ? 1.042 7.914 0.284 1.00 87.81 84 MET A N 1
ATOM 710 C CA . MET A 1 84 ? 0.274 6.926 1.063 1.00 87.81 84 MET A CA 1
ATOM 711 C C . MET A 1 84 ? 0.358 7.200 2.563 1.00 87.81 84 MET A C 1
ATOM 713 O O . MET A 1 84 ? -0.664 7.228 3.249 1.00 87.81 84 MET A O 1
ATOM 717 N N . LYS A 1 85 ? 1.578 7.403 3.081 1.00 83.81 85 LYS A N 1
ATOM 718 C CA . LYS A 1 85 ? 1.800 7.693 4.499 1.00 83.81 85 LYS A CA 1
ATOM 719 C C . LYS A 1 85 ? 1.100 8.990 4.898 1.00 83.81 85 LYS A C 1
ATOM 721 O O . LYS A 1 85 ? 0.442 9.001 5.927 1.00 83.81 85 LYS A O 1
ATOM 726 N N . GLN A 1 86 ? 1.188 10.044 4.088 1.00 86.88 86 GLN A N 1
ATOM 727 C CA . GLN A 1 86 ? 0.508 11.318 4.335 1.00 86.88 86 GLN A CA 1
ATOM 728 C C . GLN A 1 86 ? -1.015 11.156 4.367 1.00 86.88 86 GLN A C 1
ATOM 730 O O . GLN A 1 86 ? -1.627 11.607 5.327 1.00 86.88 86 GLN A O 1
ATOM 735 N N . LYS A 1 87 ? -1.627 10.450 3.404 1.00 87.12 87 LYS A N 1
ATOM 736 C CA . LYS A 1 87 ? -3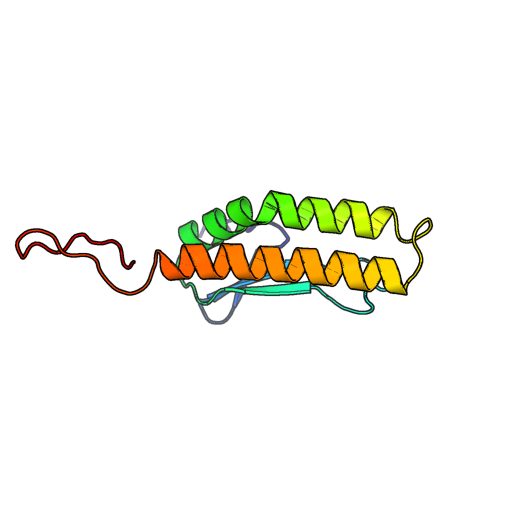.067 10.131 3.423 1.00 87.12 87 LYS A CA 1
ATOM 737 C C . LYS A 1 87 ? -3.480 9.372 4.686 1.00 87.12 87 LYS A C 1
ATOM 739 O O . LYS A 1 87 ? -4.406 9.785 5.378 1.00 87.12 87 LYS A O 1
ATOM 744 N N . LEU A 1 88 ? -2.777 8.284 5.009 1.00 81.19 88 LEU A N 1
ATOM 745 C CA . LEU A 1 88 ? -3.064 7.470 6.194 1.00 81.19 88 LEU A CA 1
ATOM 746 C C . LEU A 1 88 ? -2.863 8.262 7.489 1.00 81.19 88 LEU A C 1
ATOM 748 O O . LEU A 1 88 ? -3.688 8.168 8.387 1.00 81.19 88 LEU A O 1
ATOM 752 N N . THR A 1 89 ? -1.801 9.065 7.586 1.00 80.44 89 THR A N 1
ATOM 753 C CA . THR A 1 89 ? -1.558 9.956 8.726 1.00 80.44 89 THR A CA 1
ATOM 754 C C . THR A 1 89 ? -2.586 11.080 8.801 1.00 80.44 89 THR A C 1
ATOM 756 O O . THR A 1 89 ? -2.935 11.445 9.910 1.00 80.44 89 THR A O 1
ATOM 759 N N . HIS A 1 90 ? -3.117 11.586 7.685 1.00 80.75 90 HIS A N 1
ATOM 760 C CA . HIS A 1 90 ? -4.150 12.624 7.677 1.00 80.75 90 HIS A CA 1
ATOM 761 C C . HIS A 1 90 ? -5.512 12.092 8.137 1.00 80.75 90 HIS A C 1
ATOM 763 O O . HIS A 1 90 ? -6.165 12.733 8.949 1.00 80.75 90 HIS A O 1
ATOM 769 N N . GLU A 1 91 ? -5.920 10.895 7.709 1.00 76.75 91 GLU A N 1
ATOM 770 C CA . GLU A 1 91 ? -7.137 10.264 8.242 1.00 76.75 91 GLU A CA 1
ATOM 771 C C . GLU A 1 91 ? -6.936 9.735 9.675 1.00 76.75 91 GLU A C 1
ATOM 773 O O . GLU A 1 91 ? -7.862 9.765 10.481 1.00 76.75 91 GLU A O 1
ATOM 778 N N . LEU A 1 92 ? -5.714 9.343 10.060 1.00 70.81 92 LEU A N 1
ATOM 779 C CA . LEU A 1 92 ? -5.359 9.084 11.465 1.00 70.81 92 LEU A CA 1
ATOM 780 C C . LEU A 1 92 ? -5.201 10.372 12.298 1.00 70.81 92 LEU A C 1
ATOM 782 O O . LEU A 1 92 ? -5.354 10.310 13.511 1.00 70.81 92 LEU A O 1
ATOM 786 N N . SER A 1 93 ? -5.005 11.534 11.669 1.00 66.81 93 SER A N 1
ATOM 787 C CA . SER A 1 93 ? -5.190 12.869 12.257 1.00 66.81 93 SER A CA 1
ATOM 788 C C . SER A 1 93 ? -6.586 13.433 11.970 1.00 66.81 93 SER A C 1
ATOM 790 O O . SER A 1 93 ? -6.804 14.635 12.098 1.00 66.81 93 SER A O 1
ATOM 792 N N . LYS A 1 94 ? -7.515 12.552 11.582 1.00 61.09 94 LYS A N 1
ATOM 793 C CA . LYS A 1 94 ? -8.958 12.702 11.725 1.00 61.09 94 LYS A CA 1
ATOM 794 C C . LYS A 1 94 ? -9.547 11.579 12.589 1.00 61.09 94 LYS A C 1
ATOM 796 O O . LYS A 1 94 ? -10.753 11.354 12.501 1.00 61.09 94 LYS A O 1
ATOM 801 N N . LYS A 1 95 ? -8.743 10.861 13.410 1.00 55.56 95 LYS A N 1
ATOM 802 C CA . LYS A 1 95 ? -9.160 9.677 14.213 1.00 55.56 95 LYS A CA 1
ATOM 803 C C . LYS A 1 95 ? -8.564 9.508 15.643 1.00 55.56 95 LYS A C 1
ATOM 805 O O . LYS A 1 95 ? -8.614 8.390 16.150 1.00 55.56 95 LYS A O 1
ATOM 810 N N . THR A 1 96 ? -8.056 10.547 16.334 1.00 46.78 96 THR A N 1
ATOM 811 C CA . THR A 1 96 ? -7.471 10.410 17.709 1.00 46.78 96 THR A CA 1
ATOM 812 C C . THR A 1 96 ? -7.626 11.529 18.780 1.00 46.78 96 THR A C 1
ATOM 814 O O . THR A 1 96 ? -7.281 11.228 19.919 1.00 46.78 96 THR A O 1
ATOM 817 N N . ALA A 1 97 ? -8.024 12.787 18.510 1.00 36.91 97 ALA A N 1
ATOM 818 C CA . ALA A 1 97 ? -8.138 13.846 19.553 1.00 36.91 97 ALA A CA 1
ATOM 819 C C . ALA A 1 97 ? -9.006 15.054 19.121 1.00 36.91 97 ALA A C 1
ATOM 821 O O . ALA A 1 97 ? -8.940 15.441 17.964 1.00 36.91 97 ALA A O 1
ATOM 822 N N . THR A 1 98 ? -9.796 15.662 20.018 1.00 42.44 98 THR A N 1
ATOM 823 C CA . THR A 1 98 ? -11.190 16.022 19.663 1.00 42.44 98 THR A CA 1
ATOM 824 C C . THR A 1 98 ? -11.573 17.508 19.541 1.00 42.44 98 THR A C 1
ATOM 826 O O . THR A 1 98 ? -11.140 18.339 20.337 1.00 42.44 98 THR A O 1
ATOM 829 N N . LEU A 1 99 ? -12.445 17.837 18.573 1.00 35.31 99 LEU A N 1
ATOM 830 C CA . LEU A 1 99 ? -13.059 19.167 18.404 1.00 35.31 99 LEU A CA 1
ATOM 831 C C . LEU A 1 99 ? -14.154 19.441 19.450 1.00 35.31 99 LEU A C 1
ATOM 833 O O . LEU A 1 99 ? -14.906 18.551 19.837 1.00 35.31 99 LEU A O 1
ATOM 837 N N . TYR A 1 100 ? -14.299 20.707 19.838 1.00 40.12 100 TYR A N 1
ATOM 838 C CA . TYR A 1 100 ? -15.404 21.185 20.669 1.00 40.12 100 TYR A CA 1
ATOM 839 C C . TYR A 1 100 ? -15.976 22.474 20.077 1.00 40.12 100 TYR A C 1
ATOM 841 O O . TYR A 1 100 ? -15.231 23.302 19.553 1.00 40.12 100 TYR A O 1
ATOM 849 N N . PHE A 1 101 ? -17.289 22.666 20.194 1.00 31.91 101 PHE A N 1
ATOM 850 C CA . PHE A 1 101 ? -17.963 23.924 19.863 1.00 31.91 101 PHE A CA 1
ATOM 851 C C . PHE A 1 101 ? -18.985 24.227 20.958 1.00 31.91 101 PHE A C 1
ATOM 853 O O . PHE A 1 101 ? -19.749 23.344 21.346 1.00 31.91 101 PHE A O 1
ATOM 860 N N . ASN A 1 102 ? -18.953 25.446 21.505 1.00 32.16 102 ASN A N 1
ATOM 861 C CA . ASN A 1 102 ? -19.782 25.879 22.639 1.00 32.16 102 ASN A CA 1
ATOM 862 C C . ASN A 1 102 ? -19.847 24.839 23.782 1.00 32.16 102 ASN A C 1
ATOM 864 O O . ASN A 1 102 ? -20.920 24.454 24.237 1.00 32.16 102 ASN A O 1
ATOM 868 N N . GLY A 1 103 ? -18.683 24.324 24.198 1.00 34.19 103 GLY A N 1
ATOM 869 C CA . GLY A 1 103 ? -18.547 23.338 25.281 1.00 34.19 103 GLY A CA 1
ATOM 870 C C . GLY A 1 103 ? -18.954 21.897 24.937 1.00 34.19 103 GLY A C 1
ATOM 871 O O . GLY A 1 103 ? -18.663 20.992 25.714 1.00 34.19 103 GLY A O 1
ATOM 872 N N . THR A 1 104 ? -19.570 21.648 23.779 1.00 34.91 104 THR A N 1
ATOM 873 C CA . THR A 1 104 ? -20.020 20.305 23.375 1.00 34.91 104 THR A CA 1
ATOM 874 C C . THR A 1 104 ? -18.922 19.543 22.634 1.00 34.91 104 THR A C 1
ATOM 876 O O . THR A 1 104 ? -18.293 20.090 21.726 1.00 34.91 104 THR A O 1
ATOM 879 N N . LEU A 1 105 ? -18.721 18.270 22.994 1.00 41.78 105 LEU A N 1
ATOM 880 C CA . LEU A 1 105 ? -17.816 17.333 22.319 1.00 41.78 105 LEU A CA 1
ATOM 881 C C . LEU A 1 105 ? -18.303 17.048 20.889 1.00 41.78 105 LEU A C 1
ATOM 883 O O . LEU A 1 105 ? -19.291 16.340 20.694 1.00 41.78 105 LEU A O 1
ATOM 887 N N . ILE A 1 106 ? -17.583 17.536 19.881 1.00 54.06 106 ILE A N 1
ATOM 888 C CA . ILE A 1 106 ? -17.762 17.094 18.497 1.00 54.06 106 ILE A CA 1
ATOM 889 C C . ILE A 1 106 ? -16.822 15.909 18.303 1.00 54.06 106 ILE A C 1
ATOM 891 O O . ILE A 1 106 ? -15.640 16.116 18.036 1.00 54.06 106 ILE A O 1
ATOM 895 N N . ASP A 1 107 ? -17.329 14.673 18.404 1.00 37.91 107 ASP A N 1
ATOM 896 C CA . ASP A 1 107 ? -16.538 13.456 18.153 1.00 37.91 107 ASP A CA 1
ATOM 897 C C . ASP A 1 107 ? -16.207 13.270 16.662 1.00 37.91 107 ASP A C 1
ATOM 899 O O . ASP A 1 107 ? -16.604 12.327 15.977 1.00 37.91 107 ASP A O 1
ATOM 903 N N . LYS A 1 108 ? -15.361 14.166 16.169 1.00 47.66 108 LYS A N 1
ATOM 904 C CA . LYS A 1 108 ? -14.108 13.671 15.658 1.00 47.66 108 LYS A CA 1
ATOM 905 C C . LYS A 1 108 ? -13.102 13.675 16.810 1.00 47.66 108 LYS A C 1
ATOM 907 O O . LYS A 1 108 ? -12.470 14.677 17.082 1.00 47.66 108 LYS A O 1
ATOM 912 N N . ASN A 1 109 ? -12.767 12.534 17.359 1.00 32.84 109 ASN A N 1
ATOM 913 C CA . ASN A 1 109 ? -11.367 12.164 17.230 1.00 32.84 109 ASN A CA 1
ATOM 914 C C . ASN A 1 109 ? -11.098 12.175 15.702 1.00 32.84 109 ASN A C 1
ATOM 916 O O . ASN A 1 109 ? -11.709 11.318 15.066 1.00 32.84 109 ASN A O 1
ATOM 920 N N . CYS A 1 110 ? -10.368 13.071 14.999 1.00 34.84 110 CYS A N 1
ATOM 921 C CA . CYS A 1 110 ? -9.916 14.467 15.225 1.00 34.84 110 CYS A CA 1
ATOM 922 C C . CYS A 1 110 ? -10.519 15.417 14.167 1.00 34.84 110 CYS A C 1
ATOM 924 O O . CYS A 1 110 ? -10.781 14.924 13.045 1.00 34.84 110 CYS A O 1
#